Protein AF-A0A960JRA8-F1 (afdb_monomer)

Foldseek 3Di:
DWADPQFDDDVNHTDDDPLADDGPDDTDDADADPQWDFDADSPNVPDPDGCVPVNTDGPPPDDDDDDDDDDDDDDD

pLDDT: mean 92.15, std 9.63, range [49.72, 98.19]

Secondary structure (DSSP, 8-state):
-EEETTEEEETTEE---TT-BS---S-EE----TTEE----SBTTT-SSSHHHH--EESTT----------PPPP-

Sequence (76 aa):
VAVDDGTVTIDGAPLEEPWARGAPGPDGSWIVDDTSMFVVSDARELTRADSRTFGPVPVSGARRVIKVVRRTQADK

Solvent-accessible surface area (backbone atoms only — not comparable to full-atom values): 5070 Å² total; per-residue (Å²): 68,35,32,53,93,73,39,42,24,54,92,84,41,79,54,88,60,91,79,51,41,66,65,85,60,74,70,47,77,48,88,65,57,99,59,36,40,77,49,75,63,48,52,33,78,78,55,85,81,38,25,92,73,75,41,60,43,65,49,77,89,67,78,92,83,84,84,85,81,79,78,78,80,78,82,131

Structure (mmCIF, N/CA/C/O backbone):
data_AF-A0A960JRA8-F1
#
_entry.id   AF-A0A960JRA8-F1
#
loop_
_atom_site.group_PDB
_atom_site.id
_atom_site.type_symbol
_atom_site.label_atom_id
_atom_site.label_alt_id
_atom_site.label_comp_id
_atom_site.label_asym_id
_atom_site.label_entity_id
_atom_site.label_seq_id
_atom_site.pdbx_PDB_ins_code
_atom_site.Cartn_x
_atom_site.Cartn_y
_atom_site.Cartn_z
_atom_site.occupancy
_atom_site.B_iso_or_equiv
_atom_site.auth_seq_id
_atom_site.auth_comp_id
_atom_site.auth_asym_id
_atom_site.auth_atom_id
_atom_site.pdbx_PDB_model_num
ATOM 1 N N . VAL A 1 1 ? 0.031 -2.856 8.986 1.00 97.19 1 VAL A N 1
ATOM 2 C CA . VAL A 1 1 ? 0.837 -3.316 7.825 1.00 97.19 1 VAL A CA 1
ATOM 3 C C . VAL A 1 1 ? 2.286 -2.998 8.112 1.00 97.19 1 VAL A C 1
ATOM 5 O O . VAL A 1 1 ? 2.542 -1.884 8.556 1.00 97.19 1 VAL A O 1
ATOM 8 N N . ALA A 1 2 ? 3.210 -3.924 7.887 1.00 98.00 2 ALA A N 1
ATOM 9 C CA . ALA A 1 2 ? 4.635 -3.638 8.016 1.00 98.00 2 ALA A CA 1
ATOM 10 C C . ALA A 1 2 ? 5.456 -4.302 6.907 1.00 98.00 2 ALA A C 1
ATOM 12 O O . ALA A 1 2 ? 5.037 -5.307 6.333 1.00 98.00 2 ALA A O 1
ATOM 13 N N . VAL A 1 3 ? 6.609 -3.706 6.623 1.00 97.06 3 VAL A N 1
ATOM 14 C CA . VAL A 1 3 ? 7.703 -4.280 5.841 1.00 97.06 3 VAL A CA 1
ATOM 15 C C . VAL A 1 3 ? 8.898 -4.365 6.782 1.00 97.06 3 VAL A C 1
ATOM 17 O O . VAL A 1 3 ? 9.253 -3.355 7.390 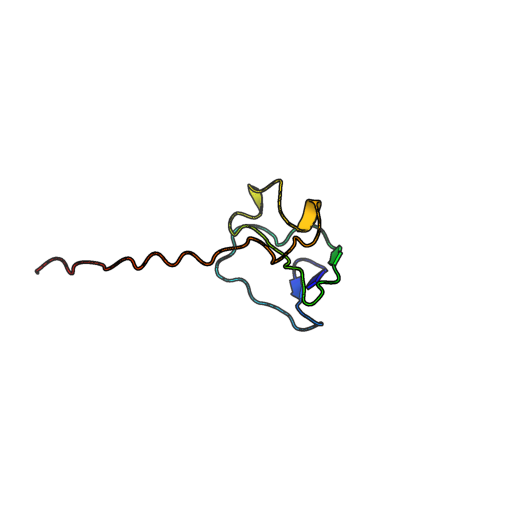1.00 97.06 3 VAL A O 1
ATOM 20 N N . ASP A 1 4 ? 9.463 -5.557 6.925 1.00 96.62 4 ASP A N 1
ATOM 21 C CA . ASP A 1 4 ? 10.653 -5.815 7.740 1.00 96.62 4 ASP A CA 1
ATOM 22 C C . ASP A 1 4 ? 11.502 -6.890 7.057 1.00 96.62 4 ASP A C 1
ATOM 24 O O . ASP A 1 4 ? 10.979 -7.954 6.714 1.00 96.62 4 ASP A O 1
ATOM 28 N N . ASP A 1 5 ? 12.771 -6.582 6.782 1.00 94.31 5 ASP A N 1
ATOM 29 C CA . ASP A 1 5 ? 13.735 -7.457 6.094 1.00 94.31 5 ASP A CA 1
ATOM 30 C C . ASP A 1 5 ? 13.154 -8.115 4.826 1.00 94.31 5 ASP A C 1
ATOM 32 O O . ASP A 1 5 ? 13.185 -9.329 4.612 1.00 94.31 5 ASP A O 1
ATOM 36 N N . GLY A 1 6 ? 12.510 -7.295 3.988 1.00 92.38 6 GLY A N 1
ATOM 37 C CA . GLY A 1 6 ? 11.900 -7.760 2.740 1.00 92.38 6 GLY A CA 1
ATOM 38 C C . GLY A 1 6 ? 10.676 -8.668 2.917 1.00 92.38 6 GLY A C 1
ATOM 39 O O . GLY A 1 6 ? 10.239 -9.283 1.943 1.00 92.38 6 GLY A O 1
ATOM 40 N N . THR A 1 7 ? 10.092 -8.730 4.115 1.00 95.19 7 THR A N 1
ATOM 41 C CA . THR A 1 7 ? 8.858 -9.469 4.403 1.00 95.19 7 THR A CA 1
ATOM 42 C C . THR A 1 7 ? 7.709 -8.504 4.660 1.00 95.19 7 THR A C 1
ATOM 44 O O . THR A 1 7 ? 7.807 -7.607 5.496 1.00 95.19 7 THR A O 1
ATOM 47 N N . VAL A 1 8 ? 6.587 -8.697 3.962 1.00 97.62 8 VAL A N 1
ATOM 48 C CA . VAL A 1 8 ? 5.341 -7.976 4.254 1.00 97.62 8 V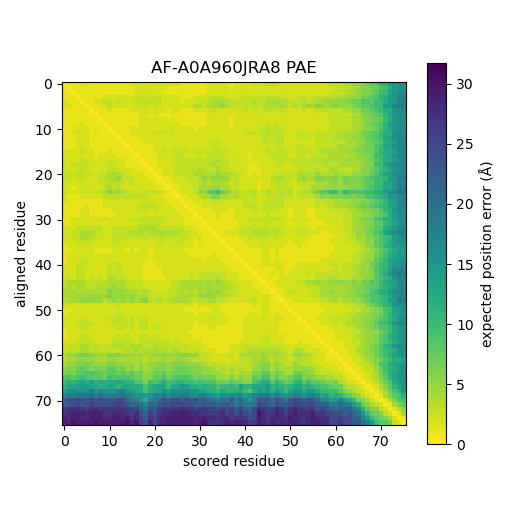AL A CA 1
ATOM 49 C C . VAL A 1 8 ? 4.568 -8.720 5.329 1.00 97.62 8 VAL A C 1
ATOM 51 O O . VAL A 1 8 ? 4.374 -9.930 5.228 1.00 97.62 8 VAL A O 1
ATOM 54 N N . THR A 1 9 ? 4.074 -7.993 6.330 1.00 98.19 9 THR A N 1
ATOM 55 C CA . THR A 1 9 ? 3.178 -8.539 7.353 1.00 98.19 9 THR A CA 1
ATOM 56 C C . THR A 1 9 ? 1.888 -7.731 7.502 1.00 98.19 9 THR A C 1
ATOM 58 O O . THR A 1 9 ? 1.864 -6.495 7.412 1.00 98.19 9 THR A O 1
ATOM 61 N N . ILE A 1 10 ? 0.795 -8.447 7.767 1.00 97.62 10 ILE A N 1
ATOM 62 C CA . ILE A 1 10 ? -0.522 -7.914 8.124 1.00 97.62 10 ILE A CA 1
ATOM 63 C C . ILE A 1 10 ? -0.837 -8.410 9.531 1.00 97.62 10 ILE A C 1
ATOM 65 O O . ILE A 1 10 ? -0.884 -9.613 9.763 1.00 97.62 10 ILE A O 1
ATOM 69 N N . ASP A 1 11 ? -0.983 -7.484 10.478 1.00 96.56 11 ASP A N 1
ATOM 70 C CA . ASP A 1 11 ? -1.222 -7.794 11.894 1.00 96.56 11 ASP A CA 1
ATOM 71 C C . ASP A 1 11 ? -0.225 -8.821 12.471 1.00 96.56 11 ASP A C 1
ATOM 73 O O . ASP A 1 11 ? -0.571 -9.696 13.260 1.00 96.56 11 ASP A O 1
ATOM 77 N N . GLY A 1 12 ? 1.039 -8.717 12.040 1.00 96.75 12 GLY A N 1
ATOM 78 C CA . GLY A 1 12 ? 2.137 -9.607 12.431 1.00 96.75 12 GLY A CA 1
ATOM 79 C C . GLY A 1 12 ? 2.207 -10.933 11.664 1.00 96.75 12 GLY A C 1
ATOM 80 O O . GLY A 1 12 ? 3.204 -11.640 11.784 1.00 96.75 12 GLY A O 1
ATOM 81 N N . ALA A 1 13 ? 1.206 -11.270 10.849 1.00 98.06 13 ALA A N 1
ATOM 82 C CA . ALA A 1 13 ? 1.230 -12.459 10.005 1.00 98.06 13 ALA A CA 1
ATOM 83 C C . ALA A 1 13 ? 1.9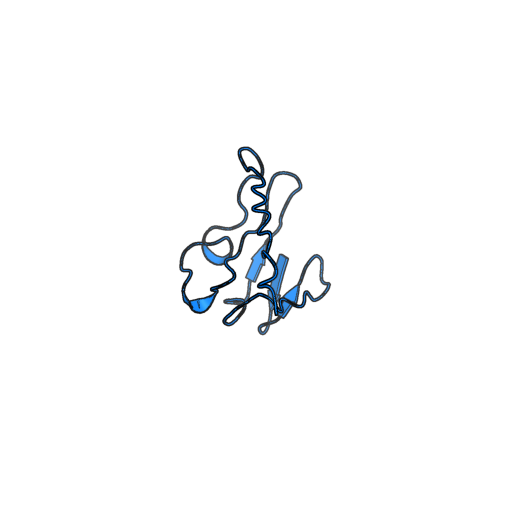19 -12.164 8.660 1.00 98.06 13 ALA A C 1
ATOM 85 O O . ALA A 1 13 ? 1.583 -11.159 8.028 1.00 98.06 13 ALA A O 1
ATOM 86 N N . PRO A 1 14 ? 2.853 -13.013 8.190 1.00 97.38 14 PRO A N 1
ATOM 87 C CA . PRO A 1 14 ? 3.488 -12.829 6.889 1.00 97.38 14 PRO A CA 1
ATOM 88 C C . PRO A 1 14 ? 2.472 -12.963 5.751 1.00 97.38 14 PRO A C 1
ATOM 90 O O . PRO A 1 14 ? 1.586 -13.819 5.784 1.00 97.38 14 PRO A O 1
ATOM 93 N N . LEU A 1 15 ? 2.626 -12.120 4.733 1.00 96.31 15 LEU A N 1
ATOM 94 C CA . LEU A 1 15 ? 1.837 -12.140 3.508 1.00 96.31 15 LEU A CA 1
ATOM 95 C C . LEU A 1 15 ? 2.740 -12.499 2.328 1.00 96.31 15 LEU A C 1
ATOM 97 O O . LEU A 1 15 ? 3.637 -11.740 1.969 1.00 96.31 15 LEU A O 1
ATOM 101 N N . GLU A 1 16 ? 2.466 -13.634 1.690 1.00 95.12 16 GLU A N 1
ATOM 102 C CA . GLU A 1 16 ? 3.060 -13.949 0.393 1.00 95.12 16 GLU A CA 1
ATOM 103 C C . GLU A 1 16 ? 2.379 -13.127 -0.707 1.00 95.12 16 GLU A C 1
ATOM 105 O O . GLU A 1 16 ? 1.154 -13.135 -0.840 1.00 95.12 16 GLU A O 1
ATOM 110 N N . GLU A 1 17 ? 3.178 -12.446 -1.529 1.00 94.31 17 GLU A N 1
ATOM 111 C CA . GLU A 1 17 ? 2.695 -11.607 -2.631 1.00 94.31 17 GLU A CA 1
ATOM 112 C C . GLU A 1 17 ? 3.162 -12.154 -4.001 1.00 94.31 17 GLU A C 1
ATOM 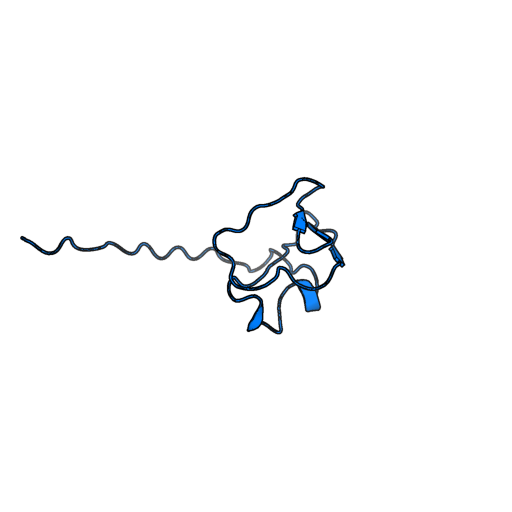114 O O . GLU A 1 17 ? 3.945 -11.497 -4.688 1.00 94.31 17 GLU A O 1
ATOM 119 N N . PRO A 1 18 ? 2.704 -13.340 -4.462 1.00 95.56 18 PRO A N 1
ATOM 120 C CA . PRO A 1 18 ? 3.168 -13.948 -5.720 1.00 95.56 18 PRO A CA 1
ATOM 121 C C . PRO A 1 18 ? 2.826 -13.132 -6.979 1.00 95.56 18 PRO A C 1
ATOM 123 O O . PRO A 1 18 ? 3.340 -13.408 -8.062 1.00 95.56 18 PRO A O 1
ATOM 126 N N . TRP A 1 19 ? 1.938 -12.143 -6.860 1.00 92.88 19 TRP A N 1
ATOM 127 C CA . TRP A 1 19 ? 1.597 -11.202 -7.930 1.00 92.88 19 TRP A CA 1
ATOM 128 C C . TRP A 1 19 ? 2.554 -10.004 -8.015 1.00 92.88 19 TRP A C 1
ATOM 130 O O . TRP A 1 19 ? 2.593 -9.332 -9.049 1.00 92.88 19 TRP A O 1
ATOM 140 N N . ALA A 1 20 ? 3.309 -9.713 -6.952 1.00 94.94 20 ALA A N 1
ATOM 141 C CA . ALA A 1 20 ? 4.185 -8.553 -6.897 1.00 94.94 20 ALA A CA 1
ATOM 142 C C . ALA A 1 20 ? 5.473 -8.776 -7.704 1.00 94.94 20 ALA A C 1
ATOM 144 O O . ALA A 1 20 ? 6.002 -9.881 -7.821 1.00 94.94 20 ALA A O 1
ATOM 145 N N . ARG A 1 21 ? 5.992 -7.687 -8.270 1.00 95.25 21 ARG A N 1
ATOM 146 C CA . ARG A 1 21 ? 7.265 -7.623 -8.990 1.00 95.25 21 ARG A CA 1
ATOM 147 C C . ARG A 1 21 ? 8.146 -6.559 -8.350 1.00 95.25 21 ARG A C 1
ATOM 149 O O . ARG A 1 21 ? 7.749 -5.395 -8.262 1.00 95.25 21 ARG A O 1
ATOM 156 N N . GLY A 1 22 ? 9.344 -6.965 -7.945 1.00 92.38 22 GLY A N 1
ATOM 157 C CA . GLY A 1 22 ? 10.294 -6.135 -7.206 1.00 92.38 22 GLY A CA 1
ATOM 158 C C . GLY A 1 22 ? 10.171 -6.305 -5.689 1.00 92.38 22 GLY A C 1
ATOM 159 O O . GLY A 1 22 ? 9.228 -6.917 -5.191 1.00 92.38 22 GLY A O 1
ATOM 160 N N . ALA A 1 23 ? 11.147 -5.770 -4.953 1.00 92.50 23 ALA A N 1
ATOM 161 C CA . ALA A 1 23 ? 11.180 -5.863 -3.495 1.00 92.50 23 ALA A CA 1
ATOM 162 C C . ALA A 1 23 ? 9.990 -5.118 -2.848 1.00 92.50 23 ALA A C 1
ATOM 164 O O . ALA A 1 23 ? 9.550 -4.097 -3.394 1.00 92.50 23 ALA A O 1
ATOM 165 N N . PRO A 1 24 ? 9.493 -5.560 -1.674 1.00 92.31 24 PRO A N 1
ATOM 166 C CA . PRO A 1 24 ? 8.358 -4.924 -1.001 1.00 92.31 24 PRO A CA 1
ATOM 167 C C . PRO A 1 24 ? 8.526 -3.421 -0.778 1.00 92.31 24 PRO A C 1
ATOM 169 O O . PRO A 1 24 ? 7.566 -2.661 -0.919 1.00 92.31 24 PRO A O 1
ATOM 172 N N . GLY A 1 25 ? 9.754 -2.977 -0.531 1.00 89.06 25 GLY A N 1
ATOM 173 C CA . GLY A 1 25 ? 10.102 -1.585 -0.287 1.00 89.06 25 GLY A CA 1
ATOM 174 C C . GLY A 1 25 ? 11.055 -1.468 0.899 1.00 89.06 25 GLY A C 1
ATOM 175 O O . GLY A 1 25 ? 11.570 -2.488 1.353 1.00 89.06 25 GLY A O 1
ATOM 176 N N . PRO A 1 26 ? 11.311 -0.241 1.374 1.00 91.19 26 PRO A N 1
ATOM 177 C CA . PRO A 1 26 ? 12.046 -0.036 2.612 1.00 91.19 26 PRO A CA 1
ATOM 178 C C . PRO A 1 26 ? 11.237 -0.531 3.812 1.00 91.19 26 PRO A C 1
ATOM 180 O O . PRO A 1 26 ? 10.002 -0.561 3.762 1.00 91.19 26 PRO A O 1
ATOM 183 N N . ASP A 1 27 ? 11.946 -0.843 4.892 1.00 96.44 27 ASP A N 1
ATOM 184 C CA . ASP A 1 27 ? 11.319 -1.192 6.159 1.00 96.44 27 ASP A CA 1
ATOM 185 C C . ASP A 1 27 ? 10.441 -0.045 6.666 1.00 96.44 27 ASP A C 1
ATOM 187 O O . ASP A 1 27 ? 10.748 1.144 6.511 1.00 96.44 27 ASP A O 1
ATOM 191 N N . GLY A 1 28 ? 9.319 -0.411 7.274 1.00 96.44 28 GLY A N 1
ATOM 192 C CA . GLY A 1 28 ? 8.336 0.544 7.753 1.00 96.44 28 GLY A CA 1
ATOM 193 C C . GLY A 1 28 ? 7.124 -0.136 8.366 1.00 96.44 28 GLY A C 1
ATOM 194 O O . GLY A 1 28 ? 6.839 -1.304 8.113 1.00 96.44 28 GLY A O 1
ATOM 195 N N . SER A 1 29 ? 6.391 0.612 9.183 1.00 97.75 29 SER A N 1
ATOM 196 C CA . SER A 1 29 ? 5.157 0.145 9.805 1.00 97.75 29 SER A CA 1
ATOM 197 C C . SER A 1 29 ? 4.099 1.232 9.735 1.00 97.75 29 SER A C 1
ATOM 199 O O . SER A 1 29 ? 4.368 2.406 9.995 1.00 97.75 29 SER A O 1
ATOM 201 N N . TRP A 1 30 ? 2.888 0.826 9.370 1.00 97.38 30 TRP A N 1
ATOM 202 C CA . TRP A 1 30 ? 1.748 1.706 9.176 1.00 97.38 30 TRP A CA 1
ATOM 203 C C . TRP A 1 30 ? 0.528 1.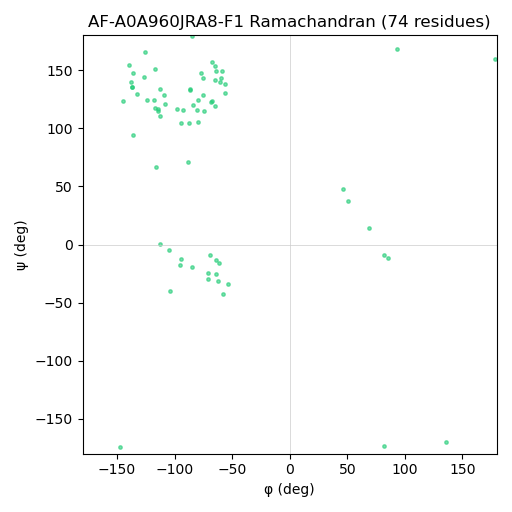135 9.890 1.00 97.38 30 TRP A C 1
ATOM 205 O O . TRP A 1 30 ? 0.149 -0.030 9.697 1.00 97.38 30 TRP A O 1
ATOM 215 N N . ILE A 1 31 ? -0.107 1.993 10.686 1.00 97.19 31 ILE A N 1
ATOM 216 C CA . ILE A 1 31 ? -1.423 1.744 11.267 1.00 97.19 31 ILE A CA 1
ATOM 217 C C . ILE A 1 31 ? -2.454 2.029 10.178 1.00 97.19 31 ILE A C 1
ATOM 219 O O . ILE A 1 31 ? -2.457 3.114 9.602 1.00 97.19 31 ILE A O 1
ATOM 223 N N . VAL A 1 32 ? -3.301 1.046 9.889 1.00 97.69 32 VAL A N 1
ATOM 224 C CA . VAL A 1 32 ? -4.420 1.172 8.952 1.00 97.69 32 VAL A CA 1
ATOM 225 C C . VAL A 1 32 ? -5.686 1.027 9.781 1.00 97.69 32 VAL A C 1
ATOM 227 O O . VAL A 1 32 ? -5.893 -0.020 10.391 1.00 97.69 32 VAL A O 1
ATOM 230 N N . ASP A 1 33 ? -6.472 2.094 9.865 1.00 96.75 33 ASP A N 1
ATOM 231 C CA . ASP A 1 33 ? -7.757 2.086 10.566 1.00 96.75 33 ASP A CA 1
ATOM 232 C C . ASP A 1 33 ? -8.894 1.583 9.659 1.00 96.75 33 ASP A C 1
ATOM 234 O O . ASP A 1 33 ? -8.696 1.259 8.488 1.00 96.75 33 ASP A O 1
ATOM 238 N N . ASP A 1 34 ? -10.106 1.520 10.201 1.00 97.12 34 ASP A N 1
ATOM 239 C CA . ASP A 1 34 ? -11.304 1.057 9.494 1.00 97.12 34 ASP A CA 1
ATOM 240 C C . ASP A 1 34 ? -11.796 2.014 8.390 1.00 97.12 34 ASP A C 1
ATOM 242 O O . ASP A 1 34 ? -12.661 1.649 7.588 1.00 97.12 34 ASP A O 1
ATOM 246 N N . THR A 1 35 ? -11.234 3.222 8.304 1.00 97.69 35 THR A N 1
ATOM 247 C CA . THR A 1 35 ? -11.584 4.238 7.301 1.00 97.69 35 THR A CA 1
ATOM 248 C C . THR A 1 35 ? -10.541 4.394 6.199 1.00 97.69 35 THR A C 1
ATOM 250 O O . THR A 1 35 ? -10.766 5.140 5.236 1.00 97.69 35 THR A O 1
ATOM 253 N N . SER A 1 36 ? -9.416 3.687 6.306 1.00 97.88 36 SER A N 1
ATOM 254 C CA . SER A 1 36 ? -8.264 3.809 5.420 1.00 97.88 36 SER A CA 1
ATOM 255 C C . SER A 1 36 ? -7.847 2.467 4.820 1.00 97.88 36 SER A C 1
ATOM 257 O O . SER A 1 36 ? -8.294 1.390 5.203 1.00 97.88 36 SER A O 1
ATOM 259 N N . MET A 1 37 ? -7.014 2.540 3.791 1.00 97.62 37 MET A N 1
ATOM 260 C CA . MET A 1 37 ? -6.408 1.388 3.141 1.00 97.62 37 MET A CA 1
ATOM 261 C C . MET A 1 37 ? -4.935 1.663 2.872 1.00 97.62 37 MET A C 1
ATOM 263 O O . MET A 1 37 ? -4.538 2.793 2.582 1.00 97.62 37 MET A O 1
ATOM 267 N N . PHE A 1 38 ? -4.127 0.611 2.923 1.00 97.62 38 PHE A N 1
ATOM 268 C CA . PHE A 1 38 ? -2.741 0.652 2.483 1.00 97.62 38 PHE A CA 1
ATOM 269 C C . PHE A 1 38 ? -2.659 0.089 1.067 1.00 97.62 38 PHE A C 1
ATOM 271 O O . PHE A 1 38 ? -2.995 -1.074 0.841 1.00 97.62 38 PHE A O 1
ATOM 278 N N . VAL A 1 39 ? -2.259 0.918 0.104 1.00 96.44 39 VAL A N 1
ATOM 279 C CA . VAL A 1 39 ? -2.216 0.550 -1.315 1.00 96.44 39 VAL A CA 1
ATOM 280 C C . VAL A 1 39 ? -0.779 0.496 -1.801 1.00 96.44 39 VAL A C 1
ATOM 282 O O . VAL A 1 39 ? 0.006 1.410 -1.555 1.00 96.44 39 VAL A O 1
ATOM 285 N N . VAL A 1 40 ? -0.438 -0.568 -2.521 1.00 96.06 40 VAL A N 1
ATOM 286 C CA . VAL A 1 40 ? 0.884 -0.740 -3.121 1.00 96.06 40 VAL A CA 1
ATOM 287 C C . VAL A 1 40 ? 0.723 -1.289 -4.531 1.00 96.06 40 VAL A C 1
ATOM 289 O O . VAL A 1 40 ? -0.135 -2.130 -4.786 1.00 96.06 40 VAL A O 1
ATOM 292 N N . SER A 1 41 ? 1.529 -0.786 -5.460 1.00 95.50 41 SER A N 1
ATOM 293 C CA . SER A 1 41 ? 1.528 -1.245 -6.850 1.00 95.50 41 SER A CA 1
ATOM 294 C C . SER A 1 41 ? 2.225 -2.595 -6.994 1.00 95.50 41 SER A C 1
ATOM 296 O O . SER A 1 41 ? 3.264 -2.823 -6.379 1.00 95.50 41 SER A O 1
ATOM 298 N N . ASP A 1 42 ? 1.728 -3.461 -7.875 1.00 95.50 42 ASP A N 1
ATOM 299 C CA . ASP A 1 42 ? 2.401 -4.722 -8.212 1.00 95.50 42 ASP A CA 1
ATOM 300 C C . ASP A 1 42 ? 3.778 -4.487 -8.844 1.00 95.50 42 ASP A C 1
ATOM 302 O O . ASP A 1 42 ? 4.680 -5.294 -8.669 1.00 95.50 42 ASP A O 1
ATOM 306 N N . ALA A 1 43 ? 3.972 -3.385 -9.575 1.00 95.56 43 ALA A N 1
ATOM 307 C CA . ALA A 1 43 ? 5.274 -3.001 -10.121 1.00 95.56 43 ALA A CA 1
ATOM 308 C C . ALA A 1 43 ? 6.048 -2.155 -9.094 1.00 95.56 43 ALA A C 1
ATOM 310 O O . ALA A 1 43 ? 6.190 -0.935 -9.257 1.00 95.56 43 ALA A O 1
ATOM 311 N N . ARG A 1 44 ? 6.515 -2.803 -8.019 1.00 94.25 44 ARG A N 1
ATOM 312 C CA . ARG A 1 44 ? 7.097 -2.160 -6.826 1.00 94.25 44 ARG A CA 1
ATOM 313 C C . ARG A 1 44 ? 8.293 -1.281 -7.163 1.00 94.25 44 ARG A C 1
ATOM 315 O O . 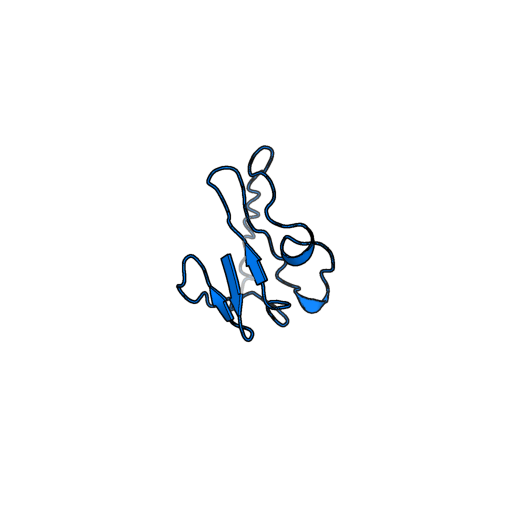ARG A 1 44 ? 8.384 -0.168 -6.655 1.00 94.25 44 ARG A O 1
ATOM 322 N N . GLU A 1 45 ? 9.159 -1.776 -8.040 1.00 92.06 45 GLU A N 1
ATOM 323 C CA . GLU A 1 45 ? 10.408 -1.137 -8.481 1.00 92.06 45 GLU A CA 1
ATOM 324 C C . GLU A 1 45 ? 10.201 0.096 -9.376 1.00 92.06 45 GLU A C 1
ATOM 326 O O . GLU A 1 45 ? 11.053 0.978 -9.425 1.00 92.06 45 GLU A O 1
ATOM 331 N N . LEU A 1 46 ? 9.060 0.180 -10.068 1.00 94.06 46 LEU A N 1
ATOM 332 C CA . LEU A 1 46 ? 8.733 1.297 -10.965 1.00 94.06 46 LEU A CA 1
ATOM 333 C C . LEU A 1 46 ? 7.887 2.372 -10.277 1.00 94.06 46 LEU A C 1
ATOM 335 O O . LEU A 1 46 ? 7.763 3.493 -10.774 1.00 94.06 46 LEU A O 1
ATOM 339 N N . THR A 1 47 ? 7.269 2.032 -9.148 1.00 93.44 47 THR A N 1
ATOM 340 C CA . THR A 1 47 ? 6.287 2.892 -8.493 1.00 93.44 47 THR A CA 1
ATOM 341 C C . THR A 1 47 ? 6.965 3.771 -7.457 1.00 93.44 47 THR A C 1
ATOM 343 O O . THR A 1 47 ? 7.487 3.289 -6.458 1.00 93.44 47 THR A O 1
ATOM 346 N N . ARG A 1 48 ? 6.919 5.084 -7.693 1.00 90.88 48 ARG A N 1
ATOM 347 C CA . ARG A 1 48 ? 7.449 6.102 -6.772 1.00 90.88 48 ARG A CA 1
ATOM 348 C C . ARG A 1 48 ? 6.404 6.685 -5.822 1.00 90.88 48 ARG A C 1
ATOM 350 O O . ARG A 1 48 ? 6.778 7.415 -4.916 1.00 90.88 48 ARG A O 1
ATOM 357 N N . ALA A 1 49 ? 5.122 6.428 -6.071 1.00 93.94 49 ALA A N 1
ATOM 358 C CA . ALA A 1 49 ? 4.013 7.011 -5.328 1.00 93.94 49 ALA A CA 1
ATOM 359 C C . ALA A 1 49 ? 2.968 5.934 -5.021 1.00 93.94 49 ALA A C 1
ATOM 361 O O . ALA A 1 49 ? 2.092 5.646 -5.835 1.00 93.94 49 ALA A O 1
ATOM 362 N N . ASP A 1 50 ? 3.084 5.353 -3.834 1.00 96.81 50 ASP A N 1
ATOM 363 C CA . ASP A 1 50 ? 2.081 4.502 -3.197 1.00 96.81 50 ASP A CA 1
ATOM 364 C C . ASP A 1 50 ? 2.147 4.673 -1.663 1.00 96.81 50 ASP A C 1
ATOM 366 O O . ASP A 1 50 ? 2.887 5.534 -1.161 1.00 96.81 50 ASP A O 1
ATOM 370 N N . SER A 1 51 ? 1.383 3.885 -0.898 1.00 97.56 51 SER A N 1
ATOM 371 C CA . SER A 1 51 ? 1.279 4.063 0.556 1.00 97.56 51 SER A CA 1
ATOM 372 C C . SER A 1 51 ? 2.599 3.889 1.308 1.00 97.56 51 SER A C 1
ATOM 374 O O . SER A 1 51 ? 2.719 4.391 2.424 1.00 97.56 51 SER A O 1
ATOM 376 N N . ARG A 1 52 ? 3.628 3.289 0.693 1.00 94.94 52 ARG A N 1
ATOM 377 C CA . ARG A 1 52 ? 4.984 3.244 1.270 1.00 94.94 52 ARG A CA 1
ATOM 378 C C . ARG A 1 52 ? 5.596 4.642 1.409 1.00 94.94 52 ARG A C 1
ATOM 380 O O . ARG A 1 52 ? 6.459 4.850 2.252 1.00 94.94 52 ARG A O 1
ATOM 387 N N . THR A 1 53 ? 5.148 5.597 0.590 1.00 94.44 53 THR A N 1
ATOM 388 C CA . THR A 1 53 ? 5.663 6.978 0.554 1.00 94.44 53 THR A CA 1
ATOM 389 C C . THR A 1 53 ? 4.744 7.998 1.215 1.00 94.44 53 THR A C 1
ATOM 391 O O . THR A 1 53 ? 5.230 8.893 1.898 1.00 94.44 53 THR A O 1
ATOM 394 N N . PHE A 1 54 ? 3.427 7.878 1.024 1.00 95.38 54 PHE A N 1
ATOM 395 C CA . PHE A 1 54 ? 2.449 8.856 1.520 1.00 95.38 54 PHE A CA 1
ATOM 396 C C . PHE A 1 54 ? 1.529 8.314 2.622 1.00 95.38 54 PHE A C 1
ATOM 398 O O . PHE A 1 54 ? 0.678 9.046 3.117 1.00 95.38 54 PHE A O 1
ATOM 405 N N . GLY A 1 55 ? 1.704 7.053 3.027 1.00 96.50 55 GLY A N 1
ATOM 406 C CA . GLY A 1 55 ? 0.899 6.408 4.061 1.00 96.50 55 GLY A CA 1
ATOM 407 C C . GLY A 1 55 ? -0.452 5.867 3.569 1.00 96.50 55 GLY A C 1
ATOM 408 O O . GLY A 1 55 ? -0.728 5.827 2.364 1.00 96.50 55 GLY A O 1
ATOM 409 N N . PRO A 1 56 ? -1.299 5.387 4.495 1.00 97.81 56 PRO A N 1
ATOM 410 C CA . PRO A 1 56 ? -2.649 4.931 4.182 1.00 97.81 56 PRO A CA 1
ATOM 411 C C . PRO A 1 56 ? -3.505 6.037 3.552 1.00 97.81 56 PRO A C 1
ATOM 413 O O . PRO A 1 56 ? -3.350 7.218 3.858 1.00 97.81 56 PRO A O 1
ATOM 416 N N . VAL A 1 57 ? -4.439 5.645 2.689 1.00 97.31 57 VAL A N 1
ATOM 417 C CA . VAL A 1 57 ? -5.366 6.558 2.003 1.00 97.31 57 VAL A CA 1
ATOM 418 C C . VAL A 1 57 ? -6.812 6.270 2.403 1.00 97.31 57 VAL A C 1
ATOM 420 O O . VAL A 1 57 ? -7.125 5.119 2.705 1.00 97.31 57 VAL A O 1
ATOM 423 N N . PRO A 1 58 ? -7.720 7.262 2.387 1.00 97.56 58 PRO A N 1
ATOM 424 C CA . PRO A 1 58 ? -9.119 7.041 2.743 1.00 97.56 58 PRO A CA 1
ATOM 425 C C . PRO A 1 58 ? -9.811 6.025 1.827 1.00 97.56 58 PRO A C 1
ATOM 427 O O . PRO A 1 58 ? -9.669 6.070 0.605 1.00 97.56 58 PRO A O 1
ATOM 430 N N . VAL A 1 59 ? -10.641 5.161 2.412 1.00 97.19 59 VAL A N 1
ATOM 431 C CA . VAL A 1 59 ? -11.543 4.271 1.662 1.00 97.19 59 VAL A CA 1
ATOM 432 C C . VAL A 1 59 ? -12.678 5.061 1.010 1.00 97.19 59 VAL A C 1
ATOM 434 O O . VAL A 1 59 ? -13.183 4.690 -0.053 1.00 97.19 59 VAL A O 1
ATOM 437 N N . SER A 1 60 ? -13.075 6.179 1.622 1.00 97.25 60 SER A N 1
ATOM 438 C CA . SER A 1 60 ? -14.118 7.049 1.083 1.00 97.25 60 SER A CA 1
ATOM 439 C C . SER A 1 60 ? -13.780 7.508 -0.338 1.00 97.25 60 SER A C 1
ATOM 441 O O . SER A 1 60 ? -12.682 7.978 -0.620 1.00 97.25 60 SER A O 1
ATOM 443 N N . GLY A 1 61 ? -14.737 7.357 -1.254 1.00 93.50 61 GLY A N 1
ATOM 444 C CA . GLY A 1 61 ? -14.552 7.704 -2.666 1.00 93.50 61 GLY A CA 1
ATOM 445 C C . GLY A 1 61 ? -13.919 6.603 -3.524 1.00 93.50 61 GLY A C 1
ATOM 446 O O . GLY A 1 61 ? -14.024 6.680 -4.749 1.00 93.50 61 GLY A O 1
ATOM 447 N N . ALA A 1 62 ? -13.371 5.539 -2.931 1.00 93.88 62 ALA A N 1
ATOM 448 C CA . ALA A 1 62 ? -12.868 4.399 -3.688 1.00 93.88 62 ALA A CA 1
ATOM 449 C C . ALA A 1 62 ? -13.999 3.658 -4.424 1.00 93.88 62 ALA A C 1
ATOM 451 O O . ALA A 1 62 ? -15.177 3.695 -4.043 1.00 93.88 62 ALA A O 1
ATOM 452 N N . ARG A 1 63 ? -13.648 2.987 -5.524 1.00 93.88 63 ARG A N 1
ATOM 453 C CA . ARG A 1 63 ? -14.558 2.151 -6.316 1.00 93.88 63 ARG A CA 1
ATOM 454 C C . ARG A 1 63 ? -13.834 0.870 -6.700 1.00 93.88 63 ARG A C 1
ATOM 456 O O . ARG A 1 63 ? -12.699 0.915 -7.167 1.00 93.88 63 ARG A O 1
ATOM 463 N N . ARG A 1 64 ? -14.506 -0.272 -6.561 1.00 90.25 64 ARG A N 1
ATOM 464 C CA . ARG A 1 64 ? -14.008 -1.546 -7.085 1.00 90.25 64 ARG A CA 1
ATOM 465 C C . ARG A 1 64 ? -14.393 -1.661 -8.557 1.00 90.25 64 ARG A C 1
ATOM 467 O O . ARG A 1 64 ? -15.577 -1.671 -8.881 1.00 90.25 64 ARG A O 1
ATOM 474 N N . VAL A 1 65 ? -13.402 -1.789 -9.434 1.00 89.38 65 VAL A N 1
ATOM 475 C CA . VAL A 1 65 ? -13.615 -2.055 -10.863 1.00 89.38 65 VAL A CA 1
ATOM 476 C C . VAL A 1 65 ? -13.191 -3.488 -11.155 1.00 89.38 65 VAL A C 1
ATOM 478 O O . VAL A 1 65 ? -12.043 -3.855 -10.927 1.00 89.38 65 VAL A O 1
ATOM 481 N N . ILE A 1 66 ? -14.116 -4.310 -11.651 1.00 88.12 66 ILE A N 1
ATOM 482 C CA . ILE A 1 66 ? -13.842 -5.705 -12.013 1.00 88.12 66 ILE A CA 1
ATOM 483 C C . ILE A 1 66 ? -13.967 -5.833 -13.528 1.00 88.12 66 ILE A C 1
ATOM 485 O O . ILE A 1 66 ? -15.065 -5.742 -14.075 1.00 88.12 66 ILE A O 1
ATOM 489 N N . LYS A 1 67 ? -12.843 -6.058 -14.215 1.00 86.31 67 LYS A N 1
ATOM 490 C CA . LYS A 1 67 ? -12.837 -6.361 -15.650 1.00 86.31 67 LYS A CA 1
ATOM 491 C C . LYS A 1 67 ? -12.821 -7.874 -15.848 1.00 86.31 67 LYS A C 1
ATOM 493 O O . LYS A 1 67 ? -11.788 -8.514 -15.689 1.00 86.31 67 LYS A O 1
ATOM 498 N N . VAL A 1 68 ? -13.964 -8.446 -16.217 1.00 85.06 68 VAL A N 1
ATOM 499 C CA . VAL A 1 68 ? -14.061 -9.870 -16.565 1.00 85.06 68 VAL A CA 1
ATOM 500 C C . VAL A 1 68 ? -13.554 -10.067 -17.992 1.00 85.06 68 VAL A C 1
ATOM 502 O O . VAL A 1 68 ? -14.228 -9.707 -18.956 1.00 85.06 68 VAL A O 1
ATOM 505 N N . VAL A 1 69 ? -12.354 -10.631 -18.137 1.00 82.25 69 VAL A N 1
ATOM 506 C CA . VAL A 1 69 ? -11.803 -11.005 -19.445 1.00 82.25 69 VAL A CA 1
ATOM 507 C C . VAL A 1 69 ? -12.271 -12.420 -19.778 1.00 82.25 69 VAL A C 1
ATOM 509 O O . VAL A 1 69 ? -11.765 -13.394 -19.227 1.00 82.25 69 VAL A O 1
ATOM 512 N N . ARG A 1 70 ? -13.246 -12.551 -20.682 1.00 83.12 70 ARG A N 1
ATOM 513 C CA . ARG A 1 70 ? -13.605 -13.852 -21.261 1.00 83.12 70 ARG A CA 1
ATOM 514 C C . ARG A 1 70 ? -12.599 -14.173 -22.365 1.00 83.12 70 ARG A C 1
ATOM 516 O O . ARG A 1 70 ? -12.542 -13.454 -23.357 1.00 83.12 70 ARG A O 1
ATOM 523 N N . ARG A 1 71 ? -11.802 -15.231 -22.199 1.00 76.31 71 ARG A N 1
ATOM 524 C CA . ARG A 1 71 ? -11.053 -15.809 -23.322 1.00 76.31 71 ARG A CA 1
ATOM 525 C C . ARG A 1 71 ? -12.046 -16.571 -24.191 1.00 76.31 71 ARG A C 1
ATOM 527 O O . ARG A 1 71 ? -12.625 -17.549 -23.729 1.00 76.31 71 ARG A O 1
ATOM 534 N N . THR A 1 72 ? -12.256 -16.127 -25.423 1.00 70.31 72 THR A N 1
ATOM 535 C CA . THR A 1 72 ? -12.906 -16.954 -26.440 1.00 70.31 72 THR A CA 1
ATOM 536 C C . THR A 1 72 ? -11.949 -18.093 -26.773 1.00 70.31 72 THR A C 1
ATOM 538 O O . THR A 1 72 ? -10.786 -17.855 -27.096 1.00 70.31 72 THR A O 1
ATOM 541 N N . GLN A 1 73 ? -12.409 -19.329 -26.609 1.00 62.03 73 GLN A N 1
ATOM 542 C CA . GLN A 1 73 ? -11.663 -20.518 -26.991 1.00 62.03 73 GLN A CA 1
ATOM 543 C C . GLN A 1 73 ? -11.510 -20.491 -28.517 1.00 62.03 73 GLN A C 1
ATOM 545 O O . GLN A 1 73 ? -12.510 -20.415 -29.223 1.00 62.03 73 GLN A O 1
ATOM 550 N N . ALA A 1 74 ? -10.274 -20.455 -29.017 1.00 59.69 74 ALA A N 1
ATOM 551 C CA . ALA A 1 74 ? -10.026 -20.633 -30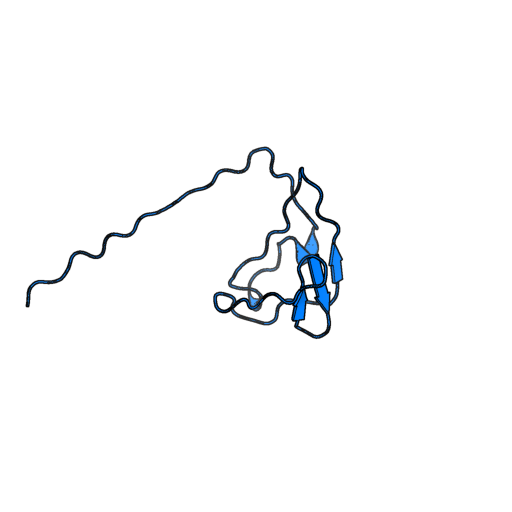.440 1.00 59.69 74 ALA A CA 1
ATOM 552 C C . ALA A 1 74 ? -10.373 -22.084 -30.795 1.00 59.69 74 ALA A C 1
ATOM 554 O O . ALA A 1 74 ? -9.870 -23.008 -30.146 1.00 59.69 74 ALA A O 1
ATOM 555 N N . ASP A 1 75 ? -11.274 -22.255 -31.761 1.00 56.94 75 ASP A N 1
ATOM 556 C CA . ASP A 1 75 ? -11.629 -23.556 -32.320 1.00 56.94 75 ASP A CA 1
ATOM 557 C C . ASP A 1 75 ? -10.373 -24.258 -32.858 1.00 56.94 75 ASP A C 1
ATOM 559 O O . ASP A 1 75 ? -9.482 -23.621 -33.426 1.00 56.94 75 ASP A O 1
ATOM 563 N N . LYS A 1 76 ? -10.296 -25.564 -32.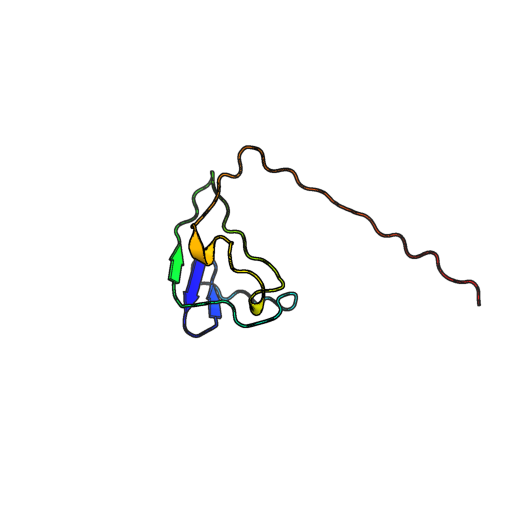580 1.00 49.72 76 LYS A N 1
ATOM 564 C CA . LYS A 1 76 ? -9.220 -26.471 -32.999 1.00 49.72 76 LYS A CA 1
ATOM 565 C C . LYS A 1 76 ? -9.194 -26.682 -34.507 1.00 49.72 76 LYS A C 1
ATOM 567 O O . LYS A 1 76 ? -10.293 -26.761 -35.096 1.00 49.72 76 LYS A O 1
#

Radius of gyration: 15.87 Å; Cα contacts (8 Å, |Δi|>4): 101; chains: 1; bo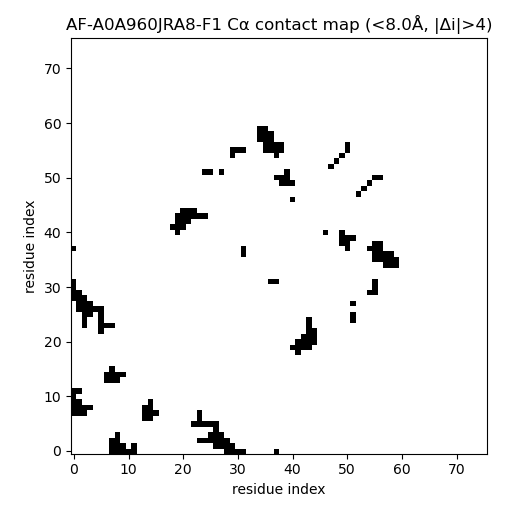unding box: 28×35×45 Å

Mean predicted aligned error: 5.5 Å